Protein AF-A0A9D0C789-F1 (afdb_monomer_lite)

pLDDT: mean 87.26, std 9.91, range [52.72, 98.12]

Sequence (172 aa):
MRLLQGLALLLLCLTQLWGCAGRLPPATPLTTGEEPHARELLDRFLARSCPGALDADVTLGWQGYGSHRTVAATLQARQPGLLRLSVNDPLGRPLLLAVTDGSRFTLVDVTRRQATVGPVASPFWHQYVPAAIHGRDLFAWLTGLLPAGPVQVRSVLRSTENSDYWFVLDYG

Structure (mmCIF, N/CA/C/O backbone):
data_AF-A0A9D0C789-F1
#
_entry.id   AF-A0A9D0C789-F1
#
loop_
_atom_site.group_PDB
_atom_site.id
_atom_site.type_symbol
_atom_site.label_atom_id
_atom_site.label_alt_id
_atom_site.label_comp_id
_atom_site.label_asym_id
_atom_site.label_entity_id
_atom_site.label_seq_id
_atom_site.pdbx_PDB_ins_code
_atom_site.Cartn_x
_atom_site.Cartn_y
_atom_site.Cartn_z
_atom_site.occupancy
_atom_site.B_iso_or_equiv
_atom_site.auth_seq_id
_atom_site.auth_comp_id
_atom_site.auth_asym_id
_atom_site.auth_atom_id
_atom_site.pdbx_PDB_model_num
ATOM 1 N N . MET A 1 1 ? 30.900 30.092 30.366 1.00 57.50 1 MET A N 1
ATOM 2 C CA . MET A 1 1 ? 30.280 28.742 30.404 1.00 57.50 1 MET A CA 1
ATOM 3 C C . MET A 1 1 ? 28.952 28.638 29.644 1.00 57.50 1 MET A C 1
ATOM 5 O O . MET A 1 1 ? 28.807 27.679 28.905 1.00 57.50 1 MET A O 1
ATOM 9 N N . ARG A 1 2 ? 28.018 29.606 29.721 1.00 64.75 2 ARG A N 1
ATOM 10 C CA . ARG A 1 2 ? 26.712 29.528 29.016 1.00 64.75 2 ARG A CA 1
ATOM 11 C C . ARG A 1 2 ? 26.784 29.529 27.472 1.00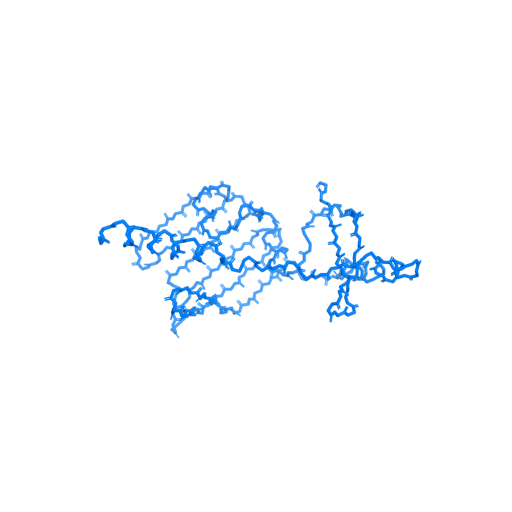 64.75 2 ARG A C 1
ATOM 13 O O . ARG A 1 2 ? 25.999 28.841 26.835 1.00 64.75 2 ARG A O 1
ATOM 20 N N . LEU A 1 3 ? 27.756 30.231 26.877 1.00 67.62 3 LEU A N 1
ATOM 21 C CA . LEU A 1 3 ? 27.979 30.260 25.417 1.00 67.62 3 LEU A CA 1
ATOM 22 C C . LEU A 1 3 ? 28.452 28.910 24.844 1.00 67.62 3 LEU A C 1
ATOM 24 O O . LEU A 1 3 ? 27.999 28.501 23.781 1.00 67.62 3 LEU A O 1
ATOM 28 N N . LEU A 1 4 ? 29.307 28.187 25.578 1.00 72.50 4 LEU A N 1
ATOM 29 C CA . LEU A 1 4 ? 29.787 26.853 25.188 1.00 72.50 4 LEU A CA 1
ATOM 30 C C . LEU A 1 4 ? 28.673 25.796 25.258 1.00 72.50 4 LEU A C 1
ATOM 32 O O . LEU A 1 4 ? 28.605 24.928 24.395 1.00 72.50 4 LEU A O 1
ATOM 36 N N . GLN A 1 5 ? 27.765 25.904 26.234 1.00 77.38 5 GLN A N 1
ATOM 37 C CA . GLN A 1 5 ? 26.582 25.039 26.328 1.00 77.38 5 GLN A CA 1
ATOM 38 C C . GLN A 1 5 ? 25.595 25.267 25.177 1.00 77.38 5 GLN A C 1
ATOM 40 O O . GLN A 1 5 ? 25.080 24.298 24.627 1.00 77.38 5 GLN A O 1
ATOM 45 N N . GLY A 1 6 ? 25.360 26.525 24.785 1.00 82.50 6 GLY A N 1
ATOM 46 C CA . GLY A 1 6 ? 24.500 26.841 23.640 1.00 82.50 6 GLY A CA 1
ATOM 47 C C . GLY A 1 6 ? 25.059 26.302 22.320 1.00 82.50 6 GLY A C 1
ATOM 48 O O . GLY A 1 6 ? 24.321 25.711 21.536 1.00 82.50 6 GLY A O 1
ATOM 49 N N . LEU A 1 7 ? 26.375 26.431 22.112 1.00 85.56 7 LEU A N 1
ATOM 50 C CA . LEU A 1 7 ? 27.054 25.907 20.924 1.00 85.56 7 LEU A CA 1
ATOM 51 C C . LEU A 1 7 ? 26.987 24.372 20.854 1.00 85.56 7 LEU A C 1
ATOM 53 O O . LEU A 1 7 ? 26.713 23.818 19.793 1.00 85.56 7 LEU A O 1
ATOM 57 N N . ALA A 1 8 ? 27.195 23.687 21.984 1.00 84.88 8 ALA A N 1
ATOM 58 C CA . ALA A 1 8 ? 27.129 22.229 22.053 1.00 84.88 8 ALA A CA 1
ATOM 59 C C . ALA A 1 8 ? 25.718 21.693 21.755 1.00 84.88 8 ALA A C 1
ATOM 61 O O . ALA A 1 8 ? 25.583 20.709 21.033 1.00 84.88 8 ALA A O 1
ATOM 62 N N . LEU A 1 9 ? 24.669 22.362 22.252 1.00 86.25 9 LEU A N 1
ATOM 63 C CA . LEU A 1 9 ? 23.282 21.987 21.958 1.00 86.25 9 LEU A CA 1
ATOM 64 C C . LEU A 1 9 ? 22.936 22.200 20.476 1.00 86.25 9 LEU A C 1
ATOM 66 O O . LEU A 1 9 ? 22.269 21.365 19.871 1.00 86.25 9 LEU A O 1
ATOM 70 N N . LEU A 1 10 ? 23.421 23.295 19.881 1.00 86.38 10 LEU A N 1
ATOM 71 C CA . LEU A 1 10 ? 23.219 23.594 18.463 1.00 86.38 10 LEU A CA 1
ATOM 72 C C . LEU A 1 10 ? 23.921 22.561 17.566 1.00 86.38 10 LEU A C 1
ATOM 74 O O . LEU A 1 10 ? 23.318 22.065 16.618 1.00 86.38 10 LEU A O 1
ATOM 78 N N . LEU A 1 11 ? 25.166 22.196 17.892 1.00 84.69 11 LEU A N 1
ATOM 79 C CA . LEU A 1 11 ? 25.920 21.148 17.195 1.00 84.69 11 LEU A CA 1
ATOM 80 C C . LEU A 1 11 ? 25.236 19.780 17.315 1.00 84.69 11 LEU A C 1
ATOM 82 O O . LEU A 1 11 ? 25.163 19.055 16.327 1.00 84.69 11 LEU A O 1
ATOM 86 N N . LEU A 1 12 ? 24.678 19.450 18.484 1.00 82.88 12 LEU A N 1
ATOM 87 C CA . LEU A 1 12 ? 23.920 18.214 18.694 1.00 82.88 12 LEU A CA 1
ATOM 88 C C . LEU A 1 12 ? 22.609 18.190 17.885 1.00 82.88 12 LEU A C 1
ATOM 90 O O . LEU A 1 12 ? 22.247 17.159 17.327 1.00 82.88 12 LEU A O 1
ATOM 94 N N . CYS A 1 13 ? 21.912 19.323 17.763 1.00 80.69 13 CYS A N 1
ATOM 95 C CA . CYS A 1 13 ? 20.741 19.435 16.887 1.00 80.69 13 CYS A CA 1
ATOM 96 C C . CYS A 1 13 ? 21.113 19.327 15.398 1.00 80.69 13 CYS A C 1
ATOM 98 O O . CYS A 1 13 ? 20.365 18.742 14.618 1.00 80.69 13 CYS A O 1
ATOM 100 N N . LEU A 1 14 ? 22.276 19.850 14.995 1.00 80.38 14 LEU A N 1
ATOM 101 C CA . LEU A 1 14 ? 22.754 19.781 13.611 1.00 80.38 14 LEU A CA 1
ATOM 102 C C . LEU A 1 14 ? 23.151 18.358 13.191 1.00 80.38 14 LEU A C 1
ATOM 104 O O . LEU A 1 14 ? 22.927 17.989 12.040 1.00 80.38 14 LEU A O 1
ATOM 108 N N . THR A 1 15 ? 23.675 17.532 14.101 1.00 75.50 15 THR A N 1
ATOM 109 C CA . THR A 1 15 ? 23.994 16.124 13.797 1.00 75.50 15 THR A CA 1
ATOM 110 C C . THR A 1 15 ? 22.754 15.233 13.723 1.00 75.50 15 THR A C 1
ATOM 112 O O . THR A 1 15 ? 22.767 14.233 13.012 1.00 75.50 15 THR A O 1
ATOM 115 N N . GLN A 1 16 ? 21.651 15.614 14.376 1.00 69.81 16 GLN A N 1
ATOM 116 C CA . GLN A 1 16 ? 20.357 14.924 14.261 1.00 69.81 16 GLN A CA 1
ATOM 117 C C . GLN A 1 16 ? 19.668 15.179 12.905 1.00 69.81 16 GLN A C 1
ATOM 119 O O . GLN A 1 16 ? 18.839 14.379 12.478 1.00 69.81 16 GLN A O 1
ATOM 124 N N . LEU A 1 17 ? 20.030 16.258 12.199 1.00 66.00 17 LEU A N 1
ATOM 125 C CA . LEU A 1 17 ? 19.532 16.555 10.847 1.00 66.00 17 LEU A CA 1
ATOM 126 C C . LEU A 1 17 ? 20.224 15.724 9.753 1.00 66.00 17 LEU A C 1
ATOM 128 O O . LEU A 1 17 ? 19.756 15.707 8.619 1.00 66.00 17 LEU A O 1
ATOM 132 N N . TRP A 1 18 ? 21.285 14.981 10.087 1.00 58.12 18 TRP A N 1
ATOM 133 C CA . TRP A 1 18 ? 21.914 13.988 9.204 1.00 58.12 18 TRP A CA 1
ATOM 134 C C . TRP A 1 18 ? 21.202 12.630 9.284 1.00 58.12 18 TRP A C 1
ATOM 136 O O . TRP A 1 18 ? 21.824 11.571 9.206 1.00 58.12 18 TRP A O 1
ATOM 146 N N . GLY A 1 19 ? 19.880 12.652 9.466 1.00 56.91 19 GLY A N 1
ATOM 147 C CA . GLY A 1 19 ? 19.060 11.458 9.343 1.00 56.91 19 GLY A CA 1
ATOM 148 C C . GLY A 1 19 ? 19.253 10.850 7.956 1.00 56.91 19 GLY A C 1
ATOM 149 O O . GLY A 1 19 ? 19.176 11.553 6.948 1.00 56.91 19 GLY A O 1
ATOM 150 N N . CYS A 1 20 ? 19.528 9.547 7.916 1.00 55.75 20 CYS A N 1
ATOM 151 C CA . CYS A 1 20 ? 19.645 8.765 6.693 1.00 55.75 20 CYS A CA 1
ATOM 152 C C . CYS A 1 20 ? 18.322 8.797 5.917 1.00 55.75 20 CYS A C 1
ATOM 154 O O . CYS A 1 20 ? 17.496 7.895 6.038 1.00 55.75 20 CYS A O 1
ATOM 156 N N . ALA A 1 21 ? 18.125 9.816 5.083 1.00 52.72 21 ALA A N 1
ATOM 157 C CA . ALA A 1 21 ? 17.296 9.654 3.906 1.00 52.72 21 ALA A CA 1
ATOM 158 C C . ALA A 1 21 ? 17.982 8.564 3.075 1.00 52.72 21 ALA A C 1
ATOM 160 O O . ALA A 1 21 ? 19.112 8.759 2.618 1.00 52.72 21 ALA A O 1
ATOM 161 N N . GLY A 1 22 ? 17.353 7.389 2.984 1.00 56.16 22 GLY A N 1
ATOM 162 C CA . GLY A 1 22 ? 17.858 6.283 2.179 1.00 56.16 22 GLY A CA 1
ATOM 163 C C . GLY A 1 22 ? 18.207 6.814 0.795 1.00 56.16 22 GLY A C 1
ATOM 164 O O . GLY A 1 22 ? 17.349 7.363 0.104 1.00 56.16 22 GLY A O 1
ATOM 165 N N . ARG A 1 23 ? 19.488 6.743 0.425 1.00 60.94 23 ARG A N 1
ATOM 166 C CA . ARG A 1 23 ? 19.905 7.114 -0.924 1.00 60.94 23 ARG A CA 1
ATOM 167 C C . ARG A 1 23 ? 19.263 6.111 -1.869 1.00 60.94 23 ARG A C 1
ATOM 169 O O . ARG A 1 23 ? 19.309 4.913 -1.593 1.00 60.94 23 ARG A O 1
ATOM 176 N N . LEU A 1 24 ? 18.674 6.595 -2.963 1.00 64.12 24 LEU A N 1
ATOM 177 C CA . LEU A 1 24 ? 18.349 5.695 -4.062 1.00 64.12 24 LEU A CA 1
ATOM 178 C C . LEU A 1 24 ? 19.638 4.946 -4.444 1.00 64.12 24 LEU A C 1
ATOM 180 O O . LEU A 1 24 ? 20.701 5.584 -4.464 1.00 64.12 24 LEU A O 1
ATOM 184 N N . PRO A 1 25 ? 19.562 3.630 -4.711 1.00 69.44 25 PRO A N 1
ATOM 185 C CA . PRO A 1 25 ? 20.718 2.863 -5.145 1.00 69.44 25 PRO A CA 1
ATOM 186 C C . PRO A 1 25 ? 21.389 3.558 -6.335 1.00 69.44 25 PRO A C 1
ATOM 188 O O . PRO A 1 25 ? 20.686 4.131 -7.178 1.00 69.44 25 PRO A O 1
ATOM 191 N N . PRO A 1 26 ? 22.728 3.553 -6.418 1.00 77.62 26 PRO A N 1
ATOM 192 C CA . PRO A 1 26 ? 23.401 4.162 -7.547 1.00 77.62 26 PRO A CA 1
ATOM 193 C C . PRO A 1 26 ? 22.967 3.447 -8.831 1.00 77.62 26 PRO A C 1
ATOM 195 O O . PRO A 1 26 ? 22.858 2.221 -8.888 1.00 77.62 26 PRO A O 1
ATOM 198 N N . ALA A 1 27 ? 22.679 4.234 -9.862 1.00 83.25 27 ALA A N 1
ATOM 199 C CA . ALA A 1 27 ? 22.237 3.722 -11.146 1.00 83.25 27 ALA A CA 1
ATOM 200 C C . ALA A 1 27 ? 23.029 4.393 -12.268 1.00 83.25 27 ALA A C 1
ATOM 202 O O . ALA A 1 27 ? 23.334 5.587 -12.201 1.00 83.25 27 ALA A O 1
ATOM 203 N N . THR A 1 28 ? 23.387 3.621 -13.287 1.00 86.81 28 THR A N 1
ATOM 204 C CA . THR A 1 28 ? 24.171 4.074 -14.437 1.00 86.81 28 THR A CA 1
ATOM 205 C C . THR A 1 28 ? 23.343 4.038 -15.720 1.00 86.81 28 THR A C 1
ATOM 207 O O . THR A 1 28 ? 22.354 3.304 -15.807 1.00 86.81 28 THR A O 1
ATOM 210 N N . PRO A 1 29 ? 23.715 4.831 -16.741 1.00 85.12 29 PRO A N 1
ATOM 211 C CA . PRO A 1 29 ? 23.124 4.703 -18.067 1.00 85.12 29 PRO A CA 1
ATOM 212 C C . PRO A 1 29 ? 23.304 3.284 -18.620 1.00 85.12 29 PRO A C 1
ATOM 214 O O . PRO A 1 29 ? 24.326 2.641 -18.371 1.00 85.12 29 PRO A O 1
ATOM 217 N N . LEU A 1 30 ? 22.320 2.813 -19.386 1.00 85.19 30 LEU A N 1
ATOM 218 C CA . LEU A 1 30 ? 22.402 1.535 -20.094 1.00 85.19 30 LEU A CA 1
ATOM 219 C C . LEU A 1 30 ? 23.512 1.545 -21.141 1.00 85.19 30 LEU A C 1
ATOM 221 O O . LEU A 1 30 ? 23.798 2.571 -21.763 1.00 85.19 30 LEU A O 1
ATOM 225 N N . THR A 1 31 ? 24.077 0.370 -21.396 1.00 80.12 31 THR A N 1
ATOM 226 C CA . THR A 1 31 ? 24.881 0.145 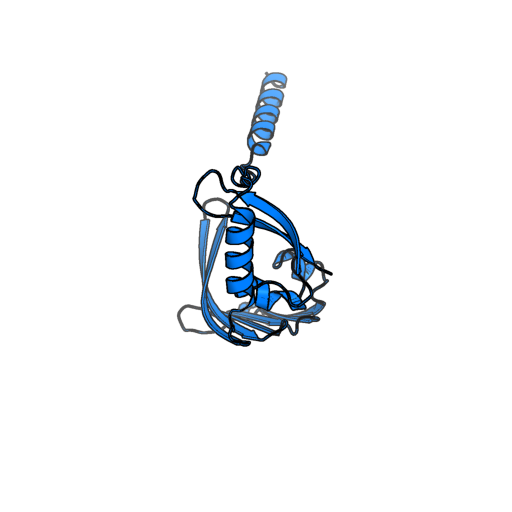-22.599 1.00 80.12 31 THR A CA 1
ATOM 227 C C . THR A 1 31 ? 23.974 -0.119 -23.807 1.00 80.12 31 THR A C 1
ATOM 229 O O . THR A 1 31 ? 22.828 -0.549 -23.666 1.00 80.12 31 THR A O 1
ATOM 232 N N . THR A 1 32 ? 24.481 0.116 -25.020 1.00 72.50 32 THR A N 1
ATOM 233 C CA . THR A 1 32 ? 23.720 0.080 -26.287 1.00 72.50 32 THR A CA 1
ATOM 234 C C . THR A 1 32 ? 23.031 -1.259 -26.599 1.00 72.50 32 THR A C 1
ATOM 236 O O . THR A 1 32 ? 22.188 -1.304 -27.488 1.00 72.50 32 THR A O 1
ATOM 239 N N . GLY A 1 33 ? 23.370 -2.347 -25.896 1.00 81.31 33 GLY A N 1
ATOM 240 C CA . GLY A 1 33 ? 22.766 -3.673 -26.078 1.00 81.31 33 GLY A CA 1
ATOM 241 C C . GLY A 1 33 ? 21.748 -4.089 -25.009 1.00 81.31 33 GLY A C 1
ATOM 242 O O . GLY A 1 33 ? 21.088 -5.109 -25.178 1.00 81.31 33 GLY A O 1
ATOM 243 N N . GLU A 1 34 ? 21.609 -3.338 -23.913 1.00 86.75 34 GLU A N 1
ATOM 244 C CA . GLU A 1 34 ? 20.798 -3.757 -22.755 1.00 86.75 34 GLU A CA 1
ATOM 245 C C . GLU A 1 34 ? 19.348 -3.283 -22.825 1.00 86.75 34 GLU A C 1
ATOM 247 O O . GLU A 1 34 ? 18.456 -3.923 -22.268 1.00 86.75 34 GLU A O 1
ATOM 252 N N . GLU A 1 35 ? 19.091 -2.183 -23.532 1.00 87.00 35 GLU A N 1
ATOM 253 C CA . GLU A 1 35 ? 17.756 -1.593 -23.620 1.00 87.00 35 GLU A CA 1
ATOM 254 C C . GLU A 1 35 ? 16.684 -2.566 -24.153 1.00 87.00 35 GLU A C 1
ATOM 256 O O . GLU A 1 35 ? 15.618 -2.642 -23.535 1.00 87.00 35 GLU A O 1
ATOM 261 N N . PRO A 1 36 ? 16.925 -3.363 -25.220 1.00 90.00 36 PRO A N 1
ATOM 262 C CA . PRO A 1 36 ? 15.934 -4.328 -25.696 1.00 90.00 36 PRO A CA 1
ATOM 263 C C . PRO A 1 36 ? 15.577 -5.370 -24.634 1.00 90.00 36 PRO A C 1
ATOM 265 O O . PRO A 1 36 ? 14.407 -5.702 -24.458 1.00 90.00 36 PRO A O 1
ATOM 268 N N . HIS A 1 37 ? 16.574 -5.845 -23.884 1.00 90.50 37 HIS A N 1
ATOM 269 C CA . HIS A 1 37 ? 16.366 -6.839 -22.839 1.00 90.50 37 HIS A CA 1
ATOM 270 C C . HIS A 1 37 ? 15.608 -6.261 -21.636 1.00 90.50 37 HIS A C 1
ATOM 272 O O . HIS A 1 37 ? 14.699 -6.899 -21.103 1.00 90.50 37 HIS A O 1
ATOM 278 N N . ALA A 1 38 ? 15.932 -5.031 -21.228 1.00 91.44 38 ALA A N 1
ATOM 279 C CA . ALA A 1 38 ? 15.197 -4.335 -20.178 1.00 91.44 38 ALA A CA 1
ATOM 280 C C . ALA A 1 38 ? 13.728 -4.109 -20.580 1.00 91.44 38 ALA A C 1
ATOM 282 O O . ALA A 1 38 ? 12.822 -4.369 -19.788 1.00 91.44 38 ALA A O 1
ATOM 283 N N . ARG A 1 39 ? 13.466 -3.698 -21.828 1.00 90.44 39 ARG A N 1
ATOM 284 C CA . ARG A 1 39 ? 12.095 -3.552 -22.347 1.00 90.44 39 ARG A CA 1
ATOM 285 C C . ARG A 1 39 ? 11.338 -4.875 -22.347 1.00 90.44 39 ARG A C 1
ATOM 287 O O . ARG A 1 39 ? 10.219 -4.915 -21.857 1.00 90.44 39 ARG A O 1
ATOM 294 N N . GLU A 1 40 ? 11.968 -5.965 -22.777 1.00 92.94 40 GLU A N 1
ATOM 295 C CA . GLU A 1 40 ? 11.359 -7.299 -22.734 1.00 92.94 40 GLU A CA 1
ATOM 296 C C . GLU A 1 40 ? 10.988 -7.729 -21.300 1.00 92.94 40 GLU A C 1
ATOM 298 O O . GLU A 1 40 ? 9.951 -8.357 -21.075 1.00 92.94 40 GLU A O 1
ATOM 303 N N . LEU A 1 41 ? 11.821 -7.406 -20.303 1.00 92.62 41 LEU A N 1
ATOM 304 C CA . LEU A 1 41 ? 11.509 -7.657 -18.891 1.00 92.62 41 LEU A CA 1
ATOM 305 C C . LEU A 1 41 ? 10.276 -6.870 -18.433 1.00 92.62 41 LEU A C 1
ATOM 307 O O . LEU A 1 41 ? 9.407 -7.444 -17.771 1.00 92.62 41 LEU A O 1
ATOM 311 N N . LEU A 1 42 ? 10.186 -5.591 -18.804 1.00 91.19 42 LEU A N 1
ATOM 312 C CA . LEU A 1 42 ? 9.030 -4.756 -18.491 1.00 91.19 42 LEU A CA 1
ATOM 313 C C . LEU A 1 42 ? 7.767 -5.262 -19.195 1.00 91.19 42 LEU A C 1
ATOM 315 O O . LEU A 1 42 ? 6.741 -5.419 -18.543 1.00 91.19 42 LEU A O 1
ATOM 319 N N . ASP A 1 43 ? 7.840 -5.590 -20.484 1.00 90.81 43 ASP A N 1
ATOM 320 C CA . ASP A 1 43 ? 6.702 -6.106 -21.250 1.00 90.81 43 ASP A CA 1
ATOM 321 C C . ASP A 1 43 ? 6.187 -7.420 -20.656 1.00 90.81 43 ASP A C 1
ATOM 323 O O . ASP A 1 43 ? 4.983 -7.602 -20.483 1.00 90.81 43 ASP A O 1
ATOM 327 N N . ARG A 1 44 ? 7.092 -8.320 -20.248 1.00 91.75 44 ARG A N 1
ATOM 328 C CA . ARG A 1 44 ? 6.714 -9.546 -19.530 1.00 91.75 44 ARG A CA 1
ATOM 329 C C . ARG A 1 44 ? 6.074 -9.260 -18.182 1.00 91.75 44 ARG A C 1
ATOM 331 O O . ARG A 1 44 ? 5.187 -10.007 -17.783 1.00 91.75 44 ARG A O 1
ATOM 338 N N . PHE A 1 45 ? 6.527 -8.237 -17.464 1.00 89.94 45 PHE A N 1
ATOM 339 C CA . PHE A 1 45 ? 5.900 -7.819 -16.215 1.00 89.94 45 PHE A CA 1
ATOM 340 C C . PHE A 1 45 ? 4.486 -7.268 -16.464 1.00 89.94 45 PHE A C 1
ATOM 342 O O . PHE A 1 45 ? 3.550 -7.703 -15.797 1.00 89.94 45 PHE A O 1
ATOM 349 N N . LEU A 1 46 ? 4.316 -6.399 -17.464 1.00 87.56 46 LEU A N 1
ATOM 350 C CA . LEU A 1 46 ? 3.036 -5.792 -17.845 1.00 87.56 46 LEU A CA 1
ATOM 351 C C . LEU A 1 46 ? 2.030 -6.808 -18.407 1.00 87.56 46 LEU A C 1
ATOM 353 O O . LEU A 1 46 ? 0.831 -6.672 -18.187 1.00 87.56 46 LEU A O 1
ATOM 357 N N . ALA A 1 47 ? 2.506 -7.834 -19.114 1.00 87.94 47 ALA A N 1
ATOM 358 C CA . ALA A 1 47 ? 1.667 -8.875 -19.704 1.00 87.94 47 ALA A CA 1
ATOM 359 C C . ALA A 1 47 ? 1.172 -9.923 -18.689 1.00 87.94 47 ALA A C 1
ATOM 361 O O . ALA A 1 47 ? 0.364 -10.787 -19.042 1.00 87.94 47 ALA A O 1
ATOM 362 N N . ARG A 1 48 ? 1.651 -9.900 -17.436 1.00 85.31 48 ARG A N 1
ATOM 363 C CA . ARG A 1 48 ? 1.192 -10.845 -16.409 1.00 85.31 48 ARG A CA 1
ATOM 364 C C . ARG A 1 48 ? -0.270 -10.580 -16.063 1.00 85.31 48 ARG A C 1
ATOM 366 O O . ARG A 1 48 ? -0.643 -9.491 -15.645 1.00 85.31 48 ARG A O 1
ATOM 373 N N . SER A 1 49 ? -1.088 -11.626 -16.161 1.00 76.75 49 SER A N 1
ATOM 374 C CA . SER A 1 49 ? -2.444 -11.607 -15.618 1.00 76.75 49 SER A CA 1
ATOM 375 C C . SER A 1 49 ? -2.376 -11.710 -14.098 1.00 76.75 49 SER A C 1
ATOM 377 O O . SER A 1 49 ? -1.991 -12.749 -13.560 1.00 76.75 49 SER A O 1
ATOM 379 N N . CYS A 1 50 ? -2.769 -10.647 -13.404 1.00 79.88 50 CYS A N 1
ATOM 380 C CA . CYS A 1 50 ? -2.824 -10.620 -11.947 1.00 79.88 50 CYS A CA 1
ATOM 381 C C . CYS A 1 50 ? -4.273 -10.742 -11.452 1.00 79.88 50 CYS A C 1
ATOM 383 O O . CYS A 1 50 ? -5.187 -10.245 -12.114 1.00 79.88 50 CYS A O 1
ATOM 385 N N . PRO A 1 51 ? -4.515 -11.397 -10.301 1.00 84.31 51 PRO A N 1
ATOM 386 C CA . PRO A 1 51 ? -5.844 -11.448 -9.706 1.00 84.31 51 PRO A CA 1
ATOM 387 C C . PRO A 1 51 ? -6.378 -10.033 -9.461 1.00 84.31 51 PRO A C 1
ATOM 389 O O . PRO A 1 51 ? -5.684 -9.197 -8.891 1.00 84.31 51 PRO A O 1
ATOM 392 N N . GLY A 1 52 ? -7.625 -9.767 -9.852 1.00 91.06 52 GLY A N 1
ATOM 393 C CA . GLY A 1 52 ? -8.283 -8.480 -9.589 1.00 91.06 52 GLY A CA 1
ATOM 394 C C . GLY A 1 52 ? -8.759 -8.311 -8.141 1.00 91.06 52 GLY A C 1
ATOM 395 O O . GLY A 1 52 ? -9.328 -7.274 -7.799 1.00 91.06 52 GLY A O 1
ATOM 396 N N . ALA A 1 53 ? -8.565 -9.332 -7.302 1.00 94.44 53 ALA A N 1
ATOM 397 C CA . ALA A 1 53 ? -8.921 -9.349 -5.893 1.00 94.44 53 ALA A CA 1
ATOM 398 C C . ALA A 1 53 ? -7.903 -10.164 -5.081 1.00 94.44 53 ALA A C 1
ATOM 400 O O . ALA A 1 53 ? -7.305 -11.109 -5.595 1.00 94.44 53 ALA A O 1
ATOM 401 N N . LEU A 1 54 ? -7.747 -9.799 -3.813 1.00 93.38 54 LEU A N 1
ATOM 402 C CA . LEU A 1 54 ? -6.878 -10.436 -2.831 1.00 93.38 54 LEU A CA 1
ATOM 403 C C . LEU A 1 54 ? -7.645 -10.588 -1.515 1.00 93.38 54 LEU A C 1
ATOM 405 O O . LEU A 1 54 ? -8.347 -9.663 -1.104 1.00 93.38 54 LEU A O 1
ATOM 409 N N . ASP A 1 55 ? -7.461 -11.727 -0.855 1.00 96.25 55 ASP A N 1
ATOM 410 C CA . ASP A 1 55 ? -7.798 -11.947 0.551 1.00 96.25 55 ASP A CA 1
ATOM 411 C C . ASP A 1 55 ? -6.559 -12.540 1.230 1.00 96.25 55 ASP A C 1
ATOM 413 O O . ASP A 1 55 ? -5.990 -13.513 0.724 1.00 96.25 55 ASP A O 1
ATOM 417 N N . ALA A 1 56 ? -6.080 -11.902 2.295 1.00 94.56 56 ALA A N 1
ATOM 418 C CA . ALA A 1 56 ? -4.828 -12.259 2.942 1.00 94.56 56 ALA A CA 1
ATOM 419 C C . ALA A 1 56 ? -4.832 -11.947 4.441 1.00 94.56 56 ALA A C 1
ATOM 421 O O . ALA A 1 56 ? -5.259 -10.876 4.878 1.00 94.56 56 ALA A O 1
ATOM 422 N N . ASP A 1 57 ? -4.228 -12.845 5.213 1.00 95.44 57 ASP A N 1
ATOM 423 C CA . ASP A 1 57 ? -3.754 -12.542 6.558 1.00 95.44 57 ASP A CA 1
ATOM 424 C C . ASP A 1 57 ? -2.434 -11.768 6.455 1.00 95.44 57 ASP A C 1
ATOM 426 O O . ASP A 1 57 ? -1.488 -12.198 5.791 1.00 95.44 57 ASP A O 1
ATOM 430 N N . VAL A 1 58 ? -2.359 -10.608 7.106 1.00 94.00 58 VAL A N 1
ATOM 431 C CA . VAL A 1 58 ? -1.192 -9.722 7.063 1.00 94.00 58 VAL A CA 1
ATOM 432 C C . VAL A 1 58 ? -0.714 -9.384 8.470 1.00 94.00 58 VAL A C 1
ATOM 434 O O . VAL A 1 58 ? -1.492 -9.277 9.416 1.00 94.00 58 VAL A O 1
ATOM 437 N N . THR A 1 59 ? 0.593 -9.186 8.622 1.00 93.50 59 THR A N 1
ATOM 438 C CA . THR A 1 59 ? 1.180 -8.641 9.851 1.00 93.50 59 THR A CA 1
ATOM 439 C C . THR A 1 59 ? 1.688 -7.242 9.556 1.00 93.50 59 THR A C 1
ATOM 441 O O . THR A 1 59 ? 2.568 -7.061 8.717 1.00 93.50 59 THR A O 1
ATOM 444 N N . LEU A 1 60 ? 1.134 -6.247 10.242 1.00 89.62 60 LEU A N 1
ATOM 445 C CA . LEU A 1 60 ? 1.577 -4.863 10.124 1.00 89.62 60 LEU A CA 1
ATOM 446 C C . LEU A 1 60 ? 2.625 -4.605 11.198 1.00 89.62 60 LEU A C 1
ATOM 448 O O . LEU A 1 60 ? 2.334 -4.754 12.383 1.00 89.62 60 LEU A O 1
ATOM 452 N N . GLY A 1 61 ? 3.832 -4.229 10.785 1.00 87.94 61 GLY A N 1
ATOM 453 C CA . GLY A 1 61 ? 4.933 -3.884 11.676 1.00 87.94 61 GLY A CA 1
ATOM 454 C C . GLY A 1 61 ? 5.335 -2.426 11.505 1.00 87.94 61 GLY A C 1
ATOM 455 O O . GLY A 1 61 ? 5.454 -1.945 10.380 1.00 87.94 61 GLY A O 1
ATOM 456 N N . TRP A 1 62 ? 5.563 -1.722 12.610 1.00 84.12 62 TRP A N 1
ATOM 457 C CA . TRP A 1 62 ? 6.197 -0.408 12.583 1.00 84.12 62 TRP A CA 1
ATOM 458 C C . TRP A 1 62 ? 7.302 -0.325 13.625 1.00 84.12 62 TRP A C 1
ATOM 460 O O . TRP A 1 62 ? 7.208 -0.874 14.729 1.00 84.12 62 TRP A O 1
ATOM 470 N N . GLN A 1 63 ? 8.361 0.388 13.257 1.00 82.25 63 GLN A N 1
ATOM 471 C CA . GLN A 1 63 ? 9.508 0.639 14.109 1.00 82.25 63 GLN A CA 1
ATOM 472 C C . GLN A 1 63 ? 9.644 2.146 14.309 1.00 82.25 63 GLN A C 1
ATOM 474 O O . GLN A 1 63 ? 9.756 2.906 13.350 1.00 82.25 63 GLN A O 1
ATOM 479 N N . GLY A 1 64 ? 9.611 2.586 15.564 1.00 76.12 64 GLY A N 1
ATOM 480 C CA . GLY A 1 64 ? 9.731 3.996 15.916 1.00 76.12 64 GLY A CA 1
ATOM 481 C C . GLY A 1 64 ? 10.224 4.168 17.346 1.00 76.12 64 GLY A C 1
ATOM 482 O O . GLY A 1 64 ? 9.759 3.472 18.252 1.00 76.12 64 GLY A O 1
ATOM 483 N N . TYR A 1 65 ? 11.178 5.086 17.538 1.00 70.50 65 TYR A N 1
ATOM 484 C CA . TYR A 1 65 ? 11.710 5.498 18.847 1.00 70.50 65 TYR A CA 1
ATOM 485 C C . TYR A 1 65 ? 12.063 4.326 19.786 1.00 70.50 65 TYR A C 1
ATOM 487 O O . TYR A 1 65 ? 11.661 4.300 20.946 1.00 70.50 65 TYR A O 1
ATOM 495 N N . GLY A 1 66 ? 12.784 3.321 19.275 1.00 75.75 66 GLY A N 1
ATOM 496 C CA . GLY A 1 66 ? 13.226 2.163 20.066 1.00 75.75 66 GLY A CA 1
ATOM 497 C C . GLY A 1 66 ? 12.139 1.125 20.371 1.00 75.75 66 GLY A C 1
ATOM 498 O O . GLY A 1 66 ? 12.411 0.153 21.068 1.00 75.75 66 GLY A O 1
ATOM 499 N N . SER A 1 67 ? 10.928 1.292 19.835 1.00 72.62 67 SER A N 1
ATOM 500 C CA . SER A 1 67 ? 9.861 0.298 19.926 1.00 72.62 67 SER A CA 1
ATOM 501 C C . SER A 1 67 ? 9.582 -0.329 18.563 1.00 72.62 67 SER A C 1
ATOM 503 O O . SER A 1 67 ? 9.504 0.361 17.545 1.00 72.62 67 SER A O 1
ATOM 505 N N . HIS A 1 68 ? 9.437 -1.651 18.560 1.00 85.06 68 HIS A N 1
ATOM 506 C CA . HIS A 1 68 ? 8.893 -2.412 17.447 1.00 85.06 68 HIS A CA 1
ATOM 507 C C . HIS A 1 68 ? 7.524 -2.921 17.876 1.00 85.06 68 HIS A C 1
ATOM 509 O O . HIS A 1 68 ? 7.391 -3.543 18.933 1.00 85.06 68 HIS A O 1
ATOM 515 N N . ARG A 1 69 ? 6.498 -2.614 17.090 1.00 85.75 69 ARG A N 1
ATOM 516 C CA . ARG A 1 69 ? 5.144 -3.098 17.335 1.00 85.75 69 ARG A CA 1
ATOM 517 C C . ARG A 1 69 ? 4.653 -3.804 16.092 1.00 85.75 69 ARG A C 1
ATOM 519 O O . ARG A 1 69 ? 4.809 -3.293 14.986 1.00 85.75 69 ARG A O 1
ATOM 526 N N . THR A 1 70 ? 4.050 -4.960 16.308 1.00 90.19 70 THR A N 1
ATOM 527 C CA . THR A 1 70 ? 3.378 -5.734 15.276 1.00 90.19 70 THR A CA 1
ATOM 528 C C . THR A 1 70 ? 1.931 -5.955 15.672 1.00 90.19 70 THR A C 1
ATOM 530 O O . THR A 1 70 ? 1.613 -6.119 16.852 1.00 90.19 70 THR A O 1
ATOM 533 N N . VAL A 1 71 ? 1.045 -5.941 14.684 1.00 90.19 71 VAL A N 1
ATOM 534 C CA . VAL A 1 71 ? -0.364 -6.299 14.853 1.00 90.19 71 VAL A CA 1
ATOM 535 C C . VAL A 1 71 ? -0.787 -7.233 13.731 1.00 90.19 71 VAL A C 1
ATOM 537 O O . VAL A 1 71 ? -0.386 -7.055 12.578 1.00 90.19 71 VAL A O 1
ATOM 540 N N . ALA A 1 72 ? -1.590 -8.234 14.079 1.00 95.12 72 ALA A N 1
ATOM 541 C CA . ALA A 1 72 ? -2.221 -9.107 13.104 1.00 95.12 72 ALA A CA 1
ATOM 542 C C . ALA A 1 72 ? -3.400 -8.374 12.456 1.00 95.12 72 ALA A C 1
ATOM 544 O O . ALA A 1 72 ? -4.131 -7.634 13.121 1.00 95.12 72 ALA A O 1
ATOM 545 N N . ALA A 1 73 ? -3.595 -8.579 11.161 1.00 96.25 73 ALA A N 1
ATOM 546 C CA . ALA A 1 73 ? -4.725 -8.033 10.439 1.00 96.25 73 ALA A CA 1
ATOM 547 C C . ALA A 1 73 ? -5.171 -8.967 9.311 1.00 96.25 73 ALA A C 1
ATOM 549 O O . ALA A 1 73 ? -4.425 -9.828 8.859 1.00 96.25 73 ALA A O 1
ATOM 550 N N . THR A 1 74 ? -6.395 -8.761 8.846 1.00 96.81 74 THR A N 1
ATOM 551 C CA . THR A 1 74 ? -6.923 -9.366 7.615 1.00 96.81 74 THR A CA 1
ATOM 552 C C . THR A 1 74 ? -7.115 -8.260 6.590 1.00 96.81 74 THR A C 1
ATOM 554 O O . THR A 1 74 ? -7.627 -7.185 6.923 1.00 96.81 74 THR A O 1
ATOM 557 N N . LEU A 1 75 ? -6.672 -8.505 5.362 1.00 96.31 75 LEU A N 1
ATOM 558 C CA . LEU A 1 75 ? -6.737 -7.578 4.245 1.00 96.31 75 LEU A CA 1
ATOM 559 C C . LEU A 1 75 ? -7.526 -8.213 3.106 1.00 96.31 75 LEU A C 1
ATOM 561 O O . LEU A 1 75 ? -7.123 -9.220 2.536 1.00 96.31 75 LEU A O 1
ATOM 565 N N . GLN A 1 76 ? -8.605 -7.547 2.722 1.00 97.06 76 GLN A N 1
ATOM 566 C CA . GLN A 1 76 ? -9.337 -7.822 1.498 1.00 97.06 76 GLN A CA 1
ATOM 567 C C . GLN A 1 76 ? -9.201 -6.615 0.582 1.00 97.06 76 GLN A C 1
ATOM 569 O O . GLN A 1 76 ? -9.475 -5.486 0.992 1.00 97.06 76 GLN A O 1
ATOM 574 N N . ALA A 1 77 ? -8.788 -6.837 -0.657 1.00 95.50 77 ALA A N 1
ATOM 575 C CA . ALA A 1 77 ? -8.636 -5.776 -1.639 1.00 95.50 77 ALA A CA 1
ATOM 576 C C . ALA A 1 77 ? -9.201 -6.212 -2.990 1.00 95.50 77 ALA A C 1
ATOM 578 O O . ALA A 1 77 ? -9.122 -7.380 -3.362 1.00 95.50 77 ALA A O 1
ATOM 579 N N . ARG A 1 78 ? -9.770 -5.272 -3.743 1.00 95.38 78 ARG A N 1
ATOM 580 C CA . ARG A 1 78 ? -10.252 -5.490 -5.107 1.00 95.38 78 ARG A CA 1
ATOM 581 C C . ARG A 1 78 ? -10.005 -4.249 -5.954 1.00 95.38 78 ARG A C 1
ATOM 583 O O . ARG A 1 78 ? -10.180 -3.123 -5.486 1.00 95.38 78 ARG A O 1
ATOM 590 N N . GLN A 1 79 ? -9.638 -4.457 -7.212 1.00 91.56 79 GLN A N 1
ATOM 591 C CA . GLN A 1 79 ? -9.468 -3.369 -8.168 1.00 91.56 79 GLN A CA 1
ATOM 592 C C . GLN A 1 79 ? -10.748 -2.512 -8.306 1.00 91.56 79 GLN A C 1
ATOM 594 O O . GLN A 1 79 ? -11.861 -3.038 -8.197 1.00 91.56 79 GLN A O 1
ATOM 599 N N . PRO A 1 80 ? -10.610 -1.199 -8.575 1.00 87.56 80 PRO A N 1
ATOM 600 C CA . PRO A 1 80 ? -9.343 -0.459 -8.615 1.00 87.56 80 PRO A CA 1
ATOM 601 C C . PRO A 1 80 ? -8.828 -0.054 -7.219 1.00 87.56 80 PRO A C 1
ATOM 603 O O . PRO A 1 80 ? -7.626 -0.027 -6.993 1.00 87.56 80 PRO A O 1
ATOM 606 N N . GLY A 1 81 ? -9.712 0.197 -6.252 1.00 89.94 81 GLY A N 1
ATOM 607 C CA . GLY A 1 81 ? -9.329 0.761 -4.948 1.00 89.94 81 GLY A CA 1
ATOM 608 C C . GLY A 1 81 ? -10.225 0.340 -3.789 1.00 89.94 81 GLY A C 1
ATOM 609 O O . GLY A 1 81 ? -10.281 1.033 -2.777 1.00 89.94 81 GLY A O 1
ATOM 610 N N . LEU A 1 82 ? -10.957 -0.767 -3.939 1.00 95.81 82 LEU A N 1
ATOM 611 C CA . LEU A 1 82 ? -11.776 -1.308 -2.862 1.00 95.81 82 LEU A CA 1
ATOM 612 C C . LEU A 1 82 ? -10.866 -2.015 -1.870 1.00 95.81 82 LEU A C 1
ATOM 614 O O . LEU A 1 82 ? -10.138 -2.934 -2.242 1.00 95.81 82 LEU A O 1
ATOM 618 N N . LEU A 1 83 ? -10.924 -1.607 -0.612 1.00 96.31 83 LEU A N 1
ATOM 619 C CA . LEU A 1 83 ? -10.093 -2.179 0.433 1.00 96.31 83 LEU A CA 1
ATOM 620 C C . LEU A 1 83 ? -10.878 -2.305 1.726 1.00 96.31 83 LEU A C 1
ATOM 622 O O . LEU A 1 83 ? -11.642 -1.415 2.092 1.00 96.31 83 LEU A O 1
ATOM 626 N N . ARG A 1 84 ? -10.641 -3.406 2.428 1.00 97.38 84 ARG A N 1
ATOM 627 C CA . ARG A 1 84 ? -11.050 -3.647 3.801 1.00 97.38 84 ARG A CA 1
ATOM 628 C C . ARG A 1 84 ? -9.855 -4.200 4.564 1.00 97.38 84 ARG A C 1
ATOM 630 O O . ARG A 1 84 ? -9.334 -5.255 4.228 1.00 97.38 84 ARG A O 1
ATOM 637 N N . LEU A 1 85 ? -9.467 -3.501 5.617 1.00 96.56 85 LEU A N 1
ATOM 638 C CA . LEU A 1 85 ? -8.455 -3.918 6.571 1.00 96.56 85 LEU A CA 1
ATOM 639 C C . LEU A 1 85 ? -9.117 -4.069 7.941 1.00 96.56 85 LEU A C 1
ATOM 641 O O . LEU A 1 85 ? -9.757 -3.134 8.422 1.00 96.56 85 LEU A O 1
ATOM 645 N N . SER A 1 86 ? -8.955 -5.225 8.575 1.00 97.56 86 SER A N 1
ATOM 646 C CA . SER A 1 86 ? -9.358 -5.449 9.965 1.00 97.56 86 SER A CA 1
ATOM 647 C C . SER A 1 86 ? -8.127 -5.756 10.791 1.00 97.56 86 SER A C 1
ATOM 649 O O . SER A 1 86 ? -7.535 -6.819 10.625 1.00 97.56 86 SER A O 1
ATOM 651 N N . VAL A 1 87 ? -7.739 -4.830 11.665 1.00 96.50 87 VAL A N 1
ATOM 652 C CA . VAL A 1 87 ? -6.692 -5.060 12.663 1.00 96.50 87 VAL A CA 1
ATOM 653 C C . VAL A 1 87 ? -7.312 -5.825 13.816 1.00 96.50 87 VAL A C 1
ATOM 655 O O . VAL A 1 87 ? -8.300 -5.376 14.401 1.00 96.50 87 VAL A O 1
ATOM 658 N N . ASN A 1 88 ? -6.721 -6.966 14.143 1.00 95.00 88 ASN A N 1
ATOM 659 C CA . ASN A 1 88 ? -7.308 -7.946 15.035 1.00 95.00 88 ASN A CA 1
ATOM 660 C C . ASN A 1 88 ? -6.445 -8.128 16.287 1.00 95.00 88 ASN A C 1
ATOM 662 O O . ASN A 1 88 ? -5.218 -8.017 16.249 1.00 95.00 88 ASN A O 1
ATOM 666 N N . ASP A 1 89 ? -7.093 -8.421 17.410 1.00 92.06 89 ASP A N 1
ATOM 667 C CA . ASP A 1 89 ? -6.402 -8.913 18.597 1.00 92.06 89 ASP A CA 1
ATOM 668 C C . ASP A 1 89 ? -6.001 -10.399 18.435 1.00 92.06 89 ASP A C 1
ATOM 670 O O . ASP A 1 89 ? -6.391 -11.043 17.456 1.00 92.06 89 ASP A O 1
ATOM 674 N N . PRO A 1 90 ? -5.241 -10.987 19.380 1.00 89.56 90 PRO A N 1
ATOM 675 C CA . PRO A 1 90 ? -4.840 -12.396 19.300 1.00 89.56 90 PRO A CA 1
ATOM 676 C C . PRO A 1 90 ? -5.998 -13.407 19.285 1.00 89.56 90 PRO A C 1
ATOM 678 O O . PRO A 1 90 ? -5.779 -14.568 18.959 1.00 89.56 90 PRO A O 1
ATOM 681 N N . LEU A 1 91 ? -7.217 -12.992 19.649 1.00 91.56 91 LEU A N 1
ATOM 682 C CA . LEU A 1 91 ? -8.427 -13.817 19.588 1.00 91.56 91 LEU A CA 1
ATOM 683 C C . LEU A 1 91 ? -9.197 -13.622 18.269 1.00 91.56 91 LEU A C 1
ATOM 685 O O . LEU A 1 91 ? -10.300 -14.145 18.125 1.00 91.56 91 LEU A O 1
ATOM 689 N N . GLY A 1 92 ? -8.653 -12.854 17.319 1.00 88.88 92 GLY A N 1
ATOM 690 C CA . GLY A 1 92 ? -9.284 -12.566 16.032 1.00 88.88 92 GLY A CA 1
ATOM 691 C C . GLY A 1 92 ? -10.383 -11.503 16.098 1.00 88.88 92 GLY A C 1
ATOM 692 O O . GLY A 1 92 ? -11.122 -11.331 15.130 1.00 88.88 92 GLY A O 1
ATOM 693 N N . ARG A 1 93 ? -10.526 -10.780 17.217 1.00 92.88 93 ARG A N 1
ATOM 694 C CA . ARG A 1 93 ? -11.559 -9.744 17.358 1.00 92.88 93 ARG A CA 1
ATOM 695 C C . ARG A 1 93 ? -11.075 -8.432 16.737 1.00 92.88 93 ARG A C 1
ATOM 697 O O . ARG A 1 93 ? -9.939 -8.035 17.003 1.00 92.88 93 ARG A O 1
ATOM 704 N N . PRO A 1 94 ? -11.919 -7.721 15.970 1.00 93.75 94 PRO A N 1
ATOM 705 C CA . PRO A 1 94 ? -11.527 -6.462 15.355 1.00 93.75 94 PRO A CA 1
ATOM 706 C C . PRO A 1 94 ? -11.328 -5.376 16.418 1.00 93.75 94 PRO A C 1
ATOM 708 O O . PRO A 1 94 ? -12.235 -5.065 17.191 1.00 93.75 94 PRO A O 1
ATOM 711 N N . LEU A 1 95 ? -10.143 -4.774 16.428 1.00 95.25 95 LEU A N 1
ATOM 712 C CA . LEU A 1 95 ? -9.821 -3.571 17.199 1.00 95.25 95 LEU A CA 1
ATOM 713 C C . LEU A 1 95 ? -10.069 -2.312 16.365 1.00 95.25 95 LEU A C 1
ATOM 715 O O . LEU A 1 95 ? -10.544 -1.298 16.878 1.00 95.25 95 LEU A O 1
ATOM 719 N N . LEU A 1 96 ? -9.761 -2.399 15.069 1.00 96.12 96 LEU A N 1
ATOM 720 C CA . LEU A 1 96 ? -9.908 -1.321 14.105 1.00 96.12 96 LEU A CA 1
ATOM 721 C C . LEU A 1 96 ? -10.304 -1.892 12.744 1.00 96.12 96 LEU A C 1
ATOM 723 O O . LEU A 1 96 ? -9.740 -2.886 12.291 1.00 96.12 96 LEU A O 1
ATOM 727 N N . LEU A 1 97 ? -11.256 -1.238 12.087 1.00 97.00 97 LEU A N 1
ATOM 728 C CA . LEU A 1 97 ? -11.699 -1.564 10.734 1.00 97.00 97 LEU A CA 1
ATOM 729 C C . LEU A 1 97 ? -11.501 -0.343 9.840 1.00 97.00 97 LEU A C 1
ATOM 731 O O . LEU A 1 97 ? -12.041 0.720 10.132 1.00 97.00 97 LEU A O 1
ATOM 735 N N . ALA A 1 98 ? -10.764 -0.491 8.746 1.00 96.75 98 ALA A N 1
ATOM 736 C CA . ALA A 1 98 ? -10.633 0.529 7.714 1.00 96.75 98 ALA A CA 1
ATOM 737 C C . ALA A 1 98 ? -11.211 -0.005 6.404 1.00 96.75 98 ALA A C 1
ATOM 739 O O . ALA A 1 98 ? -10.842 -1.087 5.955 1.00 96.75 98 ALA A O 1
ATOM 740 N N . VAL A 1 99 ? -12.121 0.746 5.792 1.00 97.38 99 VAL A N 1
ATOM 741 C CA . VAL A 1 99 ? -12.737 0.398 4.508 1.00 97.38 99 VAL A CA 1
ATOM 742 C C . VAL A 1 99 ? -12.662 1.597 3.577 1.00 97.38 99 VAL A C 1
ATOM 744 O O . VAL A 1 99 ? -12.881 2.724 4.016 1.00 97.38 99 VAL A O 1
ATOM 747 N N . THR A 1 100 ? -12.384 1.377 2.297 1.00 97.31 100 THR A N 1
ATOM 748 C CA . THR A 1 100 ? -12.458 2.418 1.269 1.00 97.31 100 THR A CA 1
ATOM 749 C C . THR A 1 100 ? -12.971 1.860 -0.052 1.00 97.31 100 THR A C 1
ATOM 751 O O . THR A 1 100 ? -12.780 0.685 -0.358 1.00 97.31 100 THR A O 1
ATOM 754 N N . ASP A 1 101 ? -13.646 2.717 -0.815 1.00 95.75 101 ASP A N 1
ATOM 755 C CA . ASP A 1 101 ? -14.054 2.476 -2.202 1.00 95.75 101 ASP A CA 1
ATOM 756 C C . ASP A 1 101 ? -13.144 3.170 -3.231 1.00 95.75 101 ASP A C 1
ATOM 758 O O . ASP A 1 101 ? -13.452 3.200 -4.421 1.00 95.75 101 ASP A O 1
ATOM 762 N N . GLY A 1 102 ? -12.027 3.745 -2.777 1.00 93.94 102 GLY A N 1
ATOM 763 C CA . GLY A 1 102 ? -11.103 4.533 -3.588 1.00 93.94 102 GLY A CA 1
ATOM 764 C C . GLY A 1 102 ? -11.451 6.024 -3.679 1.00 93.94 102 GLY A C 1
ATOM 765 O O . GLY A 1 102 ? -10.630 6.802 -4.157 1.00 93.94 102 GLY A O 1
ATOM 766 N N . SER A 1 103 ? -12.619 6.450 -3.190 1.00 96.00 103 SER A N 1
ATOM 767 C CA . SER A 1 103 ? -13.048 7.859 -3.152 1.00 96.00 103 SER A CA 1
ATOM 768 C C . SER A 1 103 ? -13.337 8.345 -1.729 1.00 96.00 103 SER A C 1
ATOM 770 O O . SER A 1 103 ? -13.002 9.473 -1.349 1.00 96.00 103 SER A O 1
ATOM 772 N N . ARG A 1 104 ? -13.909 7.469 -0.906 1.00 97.44 104 ARG A N 1
ATOM 773 C CA . ARG A 1 104 ? -14.234 7.693 0.497 1.00 97.44 104 ARG A CA 1
ATOM 774 C C . ARG A 1 104 ? -13.652 6.576 1.339 1.00 97.44 104 ARG A C 1
ATOM 776 O O . ARG A 1 104 ? -13.412 5.470 0.858 1.00 97.44 104 ARG A O 1
ATOM 783 N N . PHE A 1 105 ? -13.442 6.866 2.612 1.00 97.62 105 PHE A N 1
ATOM 784 C CA . PHE A 1 105 ? -13.050 5.879 3.600 1.00 97.62 105 PHE A CA 1
ATOM 785 C C . PHE A 1 105 ? -13.999 5.913 4.797 1.00 97.62 105 PHE A C 1
ATOM 787 O O . PHE A 1 105 ? -14.641 6.925 5.087 1.00 97.62 105 PHE A O 1
ATOM 794 N N . THR A 1 106 ? -14.057 4.788 5.497 1.00 98.12 106 THR A N 1
ATOM 795 C CA . THR A 1 106 ? -14.642 4.643 6.826 1.00 98.12 106 THR A CA 1
ATOM 796 C C . THR A 1 106 ? -13.616 3.959 7.713 1.00 98.12 106 THR A C 1
ATOM 798 O O . THR A 1 106 ? -13.138 2.875 7.386 1.00 98.12 106 THR A O 1
ATOM 801 N N . LEU A 1 107 ? -13.278 4.596 8.827 1.00 97.62 107 LEU A N 1
ATOM 802 C CA . LEU A 1 107 ? -12.414 4.057 9.865 1.00 97.62 107 LEU A CA 1
ATOM 803 C C . LEU A 1 107 ? -13.243 3.877 11.135 1.00 97.62 107 LEU A C 1
ATOM 805 O O . LEU A 1 107 ? -13.772 4.854 11.656 1.00 97.62 107 LEU A O 1
ATOM 809 N N . VAL A 1 108 ? -13.353 2.653 11.636 1.00 97.81 108 VAL A N 1
ATOM 810 C CA . VAL A 1 108 ? -14.047 2.334 12.886 1.00 97.81 108 VAL A CA 1
ATOM 811 C C . VAL A 1 108 ? -13.018 1.901 13.916 1.00 97.81 108 VAL A C 1
ATOM 813 O O . VAL A 1 108 ? -12.360 0.877 13.746 1.00 97.81 108 VAL A O 1
ATOM 816 N N . ASP A 1 109 ? -12.906 2.667 14.996 1.00 96.38 109 ASP A N 1
ATOM 817 C CA . ASP A 1 109 ? -12.184 2.274 16.201 1.00 96.38 109 ASP A CA 1
ATOM 818 C C . ASP A 1 109 ? -13.181 1.603 17.152 1.00 96.38 109 ASP A C 1
ATOM 820 O O . ASP A 1 109 ? -14.011 2.258 17.797 1.00 96.38 109 ASP A O 1
ATOM 824 N N . VAL A 1 110 ? -13.109 0.273 17.218 1.00 96.06 110 VAL A N 1
ATOM 825 C CA . VAL A 1 110 ? -14.014 -0.546 18.035 1.00 96.06 110 VAL A CA 1
ATOM 826 C C . VAL A 1 110 ? -13.757 -0.296 19.521 1.00 96.06 110 VAL A C 1
ATOM 828 O O . VAL A 1 110 ? -14.697 -0.254 20.315 1.00 96.06 110 VAL A O 1
ATOM 831 N N . THR A 1 111 ? -12.500 -0.051 19.897 1.00 93.38 111 THR A N 1
ATOM 832 C CA . THR A 1 111 ? -12.101 0.182 21.292 1.00 93.38 111 THR A CA 1
ATOM 833 C C . THR A 1 111 ? -12.653 1.499 21.833 1.00 93.38 111 THR A C 1
ATOM 835 O O . THR A 1 111 ? -13.063 1.578 22.993 1.00 93.38 111 THR A O 1
ATOM 838 N N . ARG A 1 112 ? -12.729 2.527 20.980 1.00 96.56 112 ARG A N 1
ATOM 839 C CA . ARG A 1 112 ? -13.241 3.859 21.336 1.00 96.56 112 ARG A CA 1
ATOM 840 C C . ARG A 1 112 ? -14.713 4.065 21.001 1.00 96.56 112 ARG A C 1
ATOM 842 O O . ARG A 1 112 ? -15.266 5.084 21.406 1.00 96.56 112 ARG A O 1
ATOM 849 N N . ARG A 1 113 ? -15.352 3.117 20.305 1.00 96.88 113 ARG A N 1
ATOM 850 C CA . ARG A 1 113 ? -16.729 3.238 19.788 1.00 96.88 113 ARG A CA 1
ATOM 851 C C . ARG A 1 113 ? -16.897 4.481 18.907 1.00 96.88 113 ARG A C 1
ATOM 853 O O . ARG A 1 113 ? -17.879 5.209 19.025 1.00 96.88 113 ARG A O 1
ATOM 860 N N . GLN A 1 114 ? -15.912 4.736 18.050 1.00 97.56 114 GLN A N 1
ATOM 861 C CA . GLN A 1 114 ? -15.887 5.896 17.160 1.00 97.56 114 GLN A CA 1
ATOM 862 C C . GLN A 1 114 ? -15.770 5.452 15.707 1.00 97.56 114 GLN A C 1
ATOM 864 O O . GLN A 1 114 ? -15.065 4.494 15.395 1.00 97.56 114 GLN A O 1
ATOM 869 N N . ALA A 1 115 ? -16.452 6.176 14.823 1.00 97.06 115 ALA A N 1
ATOM 870 C CA . ALA A 1 115 ? -16.341 6.004 13.386 1.00 97.06 115 ALA A CA 1
ATOM 871 C C . ALA A 1 115 ? -16.020 7.351 12.736 1.00 97.06 115 ALA A C 1
ATOM 873 O O . ALA A 1 115 ? -16.704 8.346 12.979 1.00 97.06 115 ALA A O 1
ATOM 874 N N . THR A 1 116 ? -14.999 7.361 11.890 1.00 97.50 116 THR A N 1
ATOM 875 C CA . THR A 1 116 ? -14.598 8.510 11.085 1.00 97.50 116 THR A CA 1
ATOM 876 C C . THR A 1 116 ? -14.860 8.180 9.628 1.00 97.50 116 THR A C 1
ATOM 878 O O . THR A 1 116 ? -14.366 7.178 9.114 1.00 97.50 116 THR A O 1
ATOM 881 N N . VAL A 1 117 ? -15.626 9.030 8.952 1.00 98.06 117 VAL A N 1
ATOM 882 C CA . VAL A 1 117 ? -15.956 8.882 7.532 1.00 98.06 117 VAL A CA 1
ATOM 883 C C . VAL A 1 117 ? -15.503 10.138 6.808 1.00 98.06 117 VAL A C 1
ATOM 885 O O . VAL A 1 117 ? -15.769 11.248 7.266 1.00 98.06 117 VAL A O 1
ATOM 888 N N . GLY A 1 118 ? -14.851 9.984 5.663 1.00 97.50 118 GLY A N 1
ATOM 889 C CA . GLY A 1 118 ? -14.384 11.134 4.897 1.00 97.50 118 GLY A CA 1
ATOM 890 C C . GLY A 1 118 ? -13.918 10.776 3.492 1.00 97.50 118 GLY A C 1
ATOM 891 O O . GLY A 1 118 ? -13.9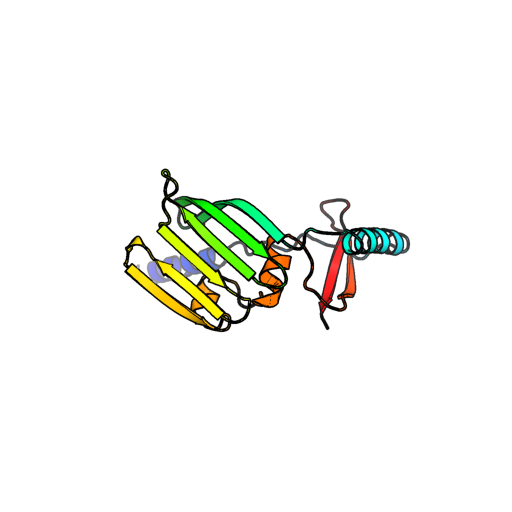38 9.605 3.112 1.00 97.50 118 GLY A O 1
ATOM 892 N N . PRO A 1 119 ? -13.519 11.775 2.693 1.00 97.00 119 PRO A N 1
ATOM 893 C CA . PRO A 1 119 ? -12.877 11.533 1.409 1.00 97.00 119 PRO A CA 1
ATOM 894 C C . PRO A 1 119 ? -11.441 11.029 1.609 1.00 97.00 119 PRO A C 1
ATOM 896 O O . PRO A 1 119 ? -10.754 11.450 2.545 1.00 97.00 119 PRO A O 1
ATOM 899 N N . VAL A 1 120 ? -10.952 10.181 0.700 1.00 95.19 120 VAL A N 1
ATOM 900 C CA . VAL A 1 120 ? -9.541 9.734 0.712 1.00 95.19 120 VAL A CA 1
ATOM 901 C C . VAL A 1 120 ? -8.563 10.883 0.441 1.00 95.19 120 VAL A C 1
ATOM 903 O O . VAL A 1 120 ? -7.410 10.810 0.822 1.00 95.19 120 VAL A O 1
ATOM 906 N N . ALA A 1 121 ? -9.021 11.990 -0.144 1.00 93.69 121 ALA A N 1
ATOM 907 C CA . ALA A 1 121 ? -8.218 13.205 -0.305 1.00 93.69 121 ALA A CA 1
ATOM 908 C C . ALA A 1 121 ? -8.098 14.044 0.989 1.00 93.69 121 ALA A C 1
ATOM 910 O O . ALA A 1 121 ? -7.539 15.139 0.977 1.00 93.69 121 ALA A O 1
ATOM 911 N N . SER A 1 122 ? -8.692 13.601 2.105 1.00 95.25 122 SER A N 1
ATOM 912 C CA . SER A 1 122 ? -8.659 14.367 3.354 1.00 95.25 122 SER A CA 1
ATOM 913 C C . SER A 1 122 ? -7.277 14.335 4.022 1.00 95.25 122 SER A C 1
ATOM 915 O O . SER A 1 122 ? -6.598 13.306 3.996 1.00 95.25 122 SER A O 1
ATOM 917 N N . PRO A 1 123 ? -6.895 15.400 4.753 1.00 94.00 123 PRO A N 1
ATOM 918 C CA . PRO A 1 123 ? -5.687 15.388 5.577 1.00 94.00 123 PRO A CA 1
ATOM 919 C C . PRO A 1 123 ? -5.667 14.253 6.606 1.00 94.00 123 PRO A C 1
ATOM 921 O O . PRO A 1 123 ? -4.597 13.772 6.953 1.00 94.00 123 PRO A O 1
ATOM 924 N N . PHE A 1 124 ? -6.839 13.816 7.087 1.00 94.31 124 PHE A N 1
ATOM 925 C CA . PHE A 1 124 ? -6.953 12.690 8.014 1.00 94.31 124 PHE A CA 1
ATOM 926 C C . PHE A 1 124 ? -6.470 11.383 7.378 1.00 94.31 124 PHE A C 1
ATOM 928 O O . PHE A 1 124 ? -5.666 10.675 7.972 1.00 94.31 124 PHE A O 1
ATOM 935 N N . TRP A 1 125 ? -6.916 11.078 6.156 1.00 93.31 125 TRP A N 1
ATOM 936 C CA . TRP A 1 125 ? -6.459 9.896 5.422 1.00 93.31 125 TRP A CA 1
ATOM 937 C C . TRP A 1 125 ? -4.943 9.920 5.198 1.00 93.31 125 TRP A C 1
ATOM 939 O O . TRP A 1 125 ? -4.260 8.915 5.403 1.00 93.31 125 TRP A O 1
ATOM 949 N N . HIS A 1 126 ? -4.402 11.096 4.872 1.00 92.19 126 HIS A N 1
ATOM 950 C CA . HIS A 1 126 ? -2.978 11.267 4.598 1.00 92.19 126 HIS A CA 1
ATOM 951 C C . HIS A 1 126 ? -2.050 11.127 5.810 1.00 92.19 126 HIS A C 1
ATOM 953 O O . HIS A 1 126 ? -0.835 11.059 5.642 1.00 92.19 126 HIS A O 1
ATOM 959 N N . GLN A 1 127 ? -2.603 11.010 7.020 1.00 90.88 127 GLN A N 1
ATOM 960 C CA . GLN A 1 127 ? -1.836 10.595 8.199 1.00 90.88 127 GLN A CA 1
ATOM 961 C C . GLN A 1 127 ? -1.417 9.121 8.127 1.00 90.88 127 GLN A C 1
ATOM 963 O O . GLN A 1 127 ? -0.450 8.733 8.779 1.00 90.88 127 GLN A O 1
ATOM 968 N N . TYR A 1 128 ? -2.135 8.307 7.347 1.00 88.00 128 TYR A N 1
ATOM 969 C CA . TYR A 1 128 ? -1.929 6.861 7.244 1.00 88.00 128 TYR A CA 1
ATOM 970 C C . TYR A 1 128 ? -1.464 6.426 5.856 1.00 88.00 128 TYR A C 1
ATOM 972 O O . TYR A 1 128 ? -0.707 5.466 5.737 1.00 88.00 128 TYR A O 1
ATOM 980 N N . VAL A 1 129 ? -1.907 7.123 4.808 1.00 90.19 129 VAL A N 1
ATOM 981 C CA . VAL A 1 129 ? -1.571 6.802 3.418 1.00 90.19 129 VAL A CA 1
ATOM 982 C C . VAL A 1 129 ? -0.891 8.003 2.759 1.00 90.19 129 VAL A C 1
ATOM 984 O O . VAL A 1 129 ? -1.506 9.067 2.666 1.00 90.19 129 VAL A O 1
ATOM 987 N N . PRO A 1 130 ? 0.354 7.860 2.268 1.00 89.50 130 PRO A N 1
ATOM 988 C CA . PRO A 1 130 ? 1.076 8.937 1.600 1.00 89.50 130 PRO A CA 1
ATOM 989 C C . PRO A 1 130 ? 0.239 9.660 0.541 1.00 89.50 130 PRO A C 1
ATOM 991 O O . PRO A 1 130 ? -0.450 9.027 -0.253 1.00 89.50 130 PRO A O 1
ATOM 994 N N . ALA A 1 131 ? 0.353 10.989 0.483 1.00 88.50 131 ALA A N 1
ATOM 995 C CA . ALA A 1 131 ? -0.400 11.813 -0.468 1.00 88.50 131 ALA A CA 1
ATOM 996 C C . ALA A 1 131 ? -0.125 11.479 -1.945 1.00 88.50 131 ALA A C 1
ATOM 998 O O . ALA A 1 131 ? -0.966 11.741 -2.796 1.00 88.50 131 ALA A O 1
ATOM 999 N N . ALA A 1 132 ? 1.024 10.865 -2.240 1.00 87.12 132 ALA A N 1
ATOM 1000 C CA . ALA A 1 132 ? 1.367 10.384 -3.575 1.00 87.12 132 ALA A CA 1
ATOM 1001 C C . ALA A 1 132 ? 0.545 9.158 -4.028 1.00 87.12 132 ALA A C 1
ATOM 1003 O O . ALA A 1 132 ? 0.587 8.808 -5.203 1.00 87.12 132 ALA A O 1
ATOM 1004 N N . ILE A 1 133 ? -0.179 8.493 -3.120 1.00 89.81 133 ILE A N 1
ATOM 1005 C CA . ILE A 1 133 ? -0.976 7.299 -3.419 1.00 89.81 133 ILE A CA 1
ATOM 1006 C C . ILE A 1 133 ? -2.450 7.696 -3.515 1.00 89.81 133 ILE A C 1
ATOM 1008 O O . ILE A 1 133 ? -3.096 7.996 -2.507 1.00 89.81 133 ILE A O 1
ATOM 1012 N N . HIS A 1 134 ? -3.005 7.664 -4.728 1.00 90.62 134 HIS A N 1
ATOM 1013 C CA . HIS A 1 134 ? -4.431 7.907 -4.934 1.00 90.62 134 HIS A CA 1
ATOM 1014 C C . HIS A 1 134 ? -5.260 6.691 -4.510 1.00 90.62 134 HIS A C 1
ATOM 1016 O O . HIS A 1 134 ? -4.828 5.546 -4.633 1.00 90.62 134 HIS A O 1
ATOM 1022 N N . GLY A 1 135 ? -6.503 6.923 -4.078 1.00 91.25 135 GLY A N 1
ATOM 1023 C CA . GLY A 1 135 ? -7.396 5.845 -3.638 1.00 91.25 135 GLY A CA 1
ATOM 1024 C C . GLY A 1 135 ? -7.631 4.763 -4.701 1.00 91.25 135 GLY A C 1
ATOM 1025 O O . GLY A 1 135 ? -7.657 3.579 -4.379 1.00 91.25 135 GLY A O 1
ATOM 1026 N N . ARG A 1 136 ? -7.720 5.147 -5.981 1.00 90.81 136 ARG A N 1
ATOM 1027 C CA . ARG A 1 136 ? -7.857 4.213 -7.116 1.00 90.81 136 ARG A CA 1
ATOM 1028 C C . ARG A 1 136 ? -6.601 3.373 -7.394 1.00 90.81 136 ARG A C 1
ATOM 1030 O O . ARG A 1 136 ? -6.698 2.396 -8.124 1.00 90.81 136 ARG A O 1
ATOM 1037 N N . ASP A 1 137 ? -5.454 3.775 -6.850 1.00 91.38 137 ASP A N 1
ATOM 1038 C CA . ASP A 1 137 ? -4.158 3.123 -7.061 1.00 91.38 137 ASP A CA 1
ATOM 1039 C C . ASP A 1 137 ? -3.793 2.209 -5.877 1.00 91.38 137 ASP A C 1
ATOM 1041 O O . ASP A 1 137 ? -2.800 1.487 -5.936 1.00 91.38 137 ASP A O 1
ATOM 1045 N N . LEU A 1 138 ? -4.601 2.202 -4.805 1.00 92.00 138 LEU A N 1
ATOM 1046 C CA . LEU A 1 138 ? -4.338 1.435 -3.582 1.00 92.00 138 LEU A CA 1
ATOM 1047 C C . LEU A 1 138 ? -4.142 -0.054 -3.851 1.00 92.00 138 LEU A C 1
ATOM 1049 O O . LEU A 1 138 ? -3.220 -0.653 -3.302 1.00 92.00 138 LEU A O 1
ATOM 1053 N N . PHE A 1 139 ? -4.994 -0.656 -4.689 1.00 92.62 139 PHE A N 1
ATOM 1054 C CA . PHE A 1 139 ? -4.867 -2.075 -5.008 1.00 92.62 139 PHE A CA 1
ATOM 1055 C C . PHE A 1 139 ? -3.534 -2.357 -5.698 1.00 92.62 139 PHE A C 1
ATOM 1057 O O . PHE A 1 139 ? -2.822 -3.277 -5.301 1.00 92.62 139 PHE A O 1
ATOM 1064 N N . ALA A 1 140 ? -3.191 -1.552 -6.706 1.00 90.75 140 ALA A N 1
ATOM 1065 C CA . ALA A 1 140 ? -1.954 -1.707 -7.455 1.00 90.75 140 ALA A CA 1
ATOM 1066 C C . ALA A 1 140 ? -0.736 -1.549 -6.535 1.00 90.75 140 ALA A C 1
ATOM 1068 O O . ALA A 1 140 ? 0.127 -2.422 -6.498 1.00 90.75 140 ALA A O 1
ATOM 1069 N N . TRP A 1 141 ? -0.738 -0.514 -5.691 1.00 89.94 141 TRP A N 1
ATOM 1070 C CA . TRP A 1 141 ? 0.328 -0.261 -4.727 1.00 89.94 141 TRP A CA 1
ATOM 1071 C C . TRP A 1 141 ? 0.527 -1.423 -3.742 1.00 89.94 141 TRP A C 1
ATOM 1073 O O . TRP A 1 141 ? 1.655 -1.857 -3.523 1.00 89.94 141 TRP A O 1
ATOM 1083 N N . LEU A 1 142 ? -0.558 -1.977 -3.190 1.00 89.88 142 LEU A N 1
ATOM 1084 C CA . LEU A 1 142 ? -0.492 -3.094 -2.237 1.00 89.88 142 LEU A CA 1
ATOM 1085 C C . LEU A 1 142 ? -0.063 -4.418 -2.868 1.00 89.88 142 LEU A C 1
ATOM 1087 O O . LEU A 1 142 ? 0.483 -5.275 -2.180 1.00 89.88 142 LEU A O 1
ATOM 1091 N N . THR A 1 143 ? -0.334 -4.604 -4.157 1.00 88.62 143 THR A N 1
ATOM 1092 C CA . THR A 1 143 ? -0.043 -5.854 -4.874 1.00 88.62 143 THR A CA 1
ATOM 1093 C C . THR A 1 143 ? 1.261 -5.799 -5.669 1.00 88.62 143 THR A C 1
ATOM 1095 O O . THR A 1 143 ? 1.617 -6.781 -6.318 1.00 88.62 143 THR A O 1
ATOM 1098 N N . GLY A 1 144 ? 1.993 -4.680 -5.610 1.00 88.56 144 GLY A N 1
ATOM 1099 C CA . GLY A 1 144 ? 3.215 -4.478 -6.390 1.00 88.56 144 GLY A CA 1
ATOM 1100 C C . GLY A 1 144 ? 2.958 -4.364 -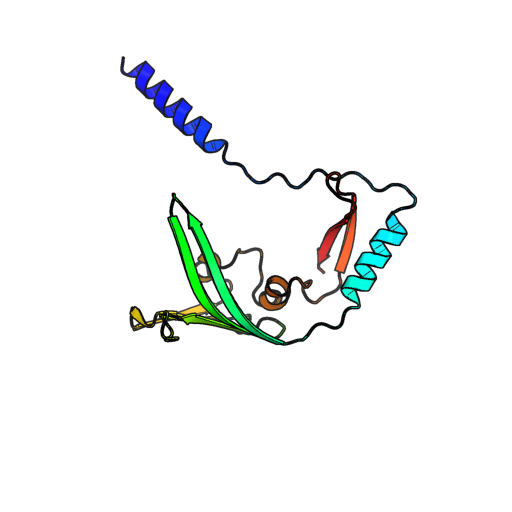7.896 1.00 88.56 144 GLY A C 1
ATOM 1101 O O . GLY A 1 144 ? 3.844 -4.659 -8.694 1.00 88.56 144 GLY A O 1
ATOM 1102 N N . LEU A 1 145 ? 1.744 -3.971 -8.285 1.00 87.56 145 LEU A N 1
ATOM 1103 C CA . LEU A 1 145 ? 1.359 -3.707 -9.668 1.00 87.56 145 LEU A CA 1
ATOM 1104 C C . LEU A 1 145 ? 1.463 -2.216 -9.975 1.00 87.56 145 LEU A C 1
ATOM 1106 O O . LEU A 1 145 ? 1.474 -1.365 -9.084 1.00 87.56 145 LEU A O 1
ATOM 1110 N N . LEU A 1 146 ? 1.498 -1.894 -11.264 1.00 87.00 146 LEU A N 1
ATOM 1111 C CA . LEU A 1 146 ? 1.409 -0.510 -11.708 1.00 87.00 146 LEU A CA 1
ATOM 1112 C C . LEU A 1 146 ? -0.056 -0.045 -11.706 1.00 87.00 146 LEU A C 1
ATOM 1114 O O . LEU A 1 146 ? -0.953 -0.848 -11.988 1.00 87.00 146 LEU A O 1
ATOM 1118 N N . PRO A 1 147 ? -0.311 1.239 -11.398 1.00 84.69 147 PRO A N 1
ATOM 1119 C CA . PRO A 1 147 ? -1.608 1.868 -11.608 1.00 84.69 147 PRO A CA 1
ATOM 1120 C C . PRO A 1 147 ? -2.167 1.605 -13.009 1.00 84.69 147 PRO A C 1
ATOM 1122 O O . PRO A 1 147 ? -1.426 1.538 -13.990 1.00 84.69 147 PRO A O 1
ATOM 1125 N N . ALA A 1 148 ? -3.491 1.486 -13.107 1.00 78.56 148 ALA A N 1
ATOM 1126 C CA . ALA A 1 148 ? -4.153 1.319 -14.394 1.00 78.56 148 ALA A CA 1
ATOM 1127 C C . ALA A 1 148 ? -4.019 2.595 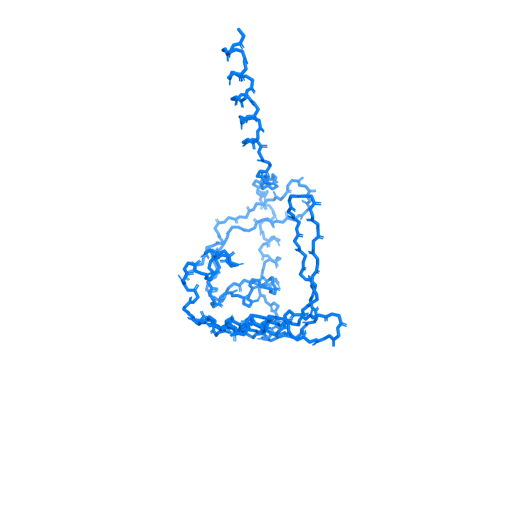-15.236 1.00 78.56 148 ALA A C 1
ATOM 1129 O O . ALA A 1 148 ? -4.331 3.690 -14.768 1.00 78.56 148 ALA A O 1
ATOM 1130 N N . GLY A 1 149 ? -3.604 2.444 -16.491 1.00 81.44 149 GLY A N 1
ATOM 1131 C CA . GLY A 1 149 ? -3.450 3.554 -17.424 1.00 81.44 149 GLY A CA 1
ATOM 1132 C C . GLY A 1 149 ? -2.330 3.306 -18.432 1.00 81.44 149 GLY A C 1
ATOM 1133 O O . GLY A 1 149 ? -1.628 2.295 -18.345 1.00 81.44 149 GLY A O 1
ATOM 1134 N N . PRO A 1 150 ? -2.167 4.204 -19.414 1.00 81.50 150 PRO A N 1
ATOM 1135 C CA . PRO A 1 150 ? -1.019 4.162 -20.304 1.00 81.50 150 PRO A CA 1
ATOM 1136 C C . PRO A 1 150 ? 0.256 4.441 -19.501 1.00 81.50 150 PRO A C 1
ATOM 1138 O O . PRO A 1 150 ? 0.364 5.457 -18.815 1.00 81.50 150 PRO A O 1
ATOM 1141 N N . VAL A 1 151 ? 1.223 3.532 -19.608 1.00 84.94 151 VAL A N 1
ATOM 1142 C CA . VAL A 1 151 ? 2.550 3.676 -19.003 1.00 84.94 151 VAL A CA 1
ATOM 1143 C C . VAL A 1 151 ? 3.524 4.113 -20.086 1.00 84.94 151 VAL A C 1
ATOM 1145 O O . VAL A 1 151 ? 3.657 3.440 -21.109 1.00 84.94 151 VAL A O 1
ATOM 1148 N N . GLN A 1 152 ? 4.219 5.227 -19.863 1.00 88.19 152 GLN A N 1
ATOM 1149 C CA . GLN A 1 152 ? 5.306 5.672 -20.732 1.00 88.19 152 GLN A CA 1
ATOM 1150 C C . GLN A 1 152 ? 6.642 5.531 -20.010 1.00 88.19 152 GLN A C 1
ATOM 1152 O O . GLN A 1 152 ? 6.827 6.023 -18.900 1.00 88.19 152 GLN A O 1
ATOM 1157 N N . VAL A 1 153 ? 7.593 4.847 -20.646 1.00 89.31 153 VAL A N 1
ATOM 1158 C CA . VAL A 1 153 ? 8.954 4.716 -20.118 1.00 89.31 153 VAL A CA 1
ATOM 1159 C C . VAL A 1 153 ? 9.726 5.985 -20.459 1.00 89.31 153 VAL A C 1
ATOM 1161 O O . VAL A 1 153 ? 10.073 6.206 -21.620 1.00 89.31 153 VAL A O 1
ATOM 1164 N N . ARG A 1 154 ? 10.009 6.804 -19.446 1.00 89.31 154 ARG A N 1
ATOM 1165 C CA . ARG A 1 154 ? 10.784 8.041 -19.583 1.00 89.31 154 ARG A CA 1
ATOM 1166 C C . ARG A 1 154 ? 12.278 7.761 -19.668 1.00 89.31 154 ARG A C 1
ATOM 1168 O O . ARG A 1 154 ? 12.982 8.351 -20.484 1.00 89.31 154 ARG A O 1
ATOM 1175 N N . SER A 1 155 ? 12.771 6.880 -18.806 1.00 88.00 155 SER A N 1
ATOM 1176 C CA . SER A 1 155 ? 14.157 6.426 -18.831 1.00 88.00 155 SER A CA 1
ATOM 1177 C C . SER A 1 155 ? 14.295 5.057 -18.185 1.00 88.00 155 SER A C 1
ATOM 1179 O O . SER A 1 155 ? 13.458 4.628 -17.388 1.00 88.00 155 SER A O 1
ATOM 1181 N N . VAL A 1 156 ? 15.374 4.372 -18.544 1.00 90.31 156 VAL A N 1
ATOM 1182 C CA . VAL A 1 156 ? 15.768 3.104 -17.945 1.00 90.31 156 VAL A CA 1
ATOM 1183 C C . VAL A 1 156 ? 17.227 3.234 -17.523 1.00 90.31 156 VAL A C 1
ATOM 1185 O O . VAL A 1 156 ? 18.043 3.804 -18.248 1.00 90.31 156 VAL A O 1
ATOM 1188 N N . LEU A 1 157 ? 17.543 2.771 -16.322 1.00 90.69 157 LEU A N 1
ATOM 1189 C CA . LEU A 1 157 ? 18.878 2.835 -15.738 1.00 90.69 157 LEU A CA 1
ATOM 1190 C C . LEU A 1 157 ? 19.289 1.438 -15.285 1.00 90.69 157 LEU A C 1
ATOM 1192 O O . LEU A 1 157 ? 18.450 0.636 -14.878 1.00 90.69 157 LEU A O 1
ATOM 1196 N N . ARG A 1 158 ? 20.584 1.144 -15.327 1.00 89.31 158 ARG A N 1
ATOM 1197 C CA . ARG A 1 158 ? 21.140 -0.087 -14.772 1.00 89.31 158 ARG A CA 1
ATOM 1198 C C . ARG A 1 158 ? 21.464 0.122 -13.298 1.00 89.31 158 ARG A C 1
ATOM 1200 O O . ARG A 1 158 ? 22.074 1.127 -12.943 1.00 89.31 158 ARG A O 1
ATOM 1207 N N . SER A 1 159 ? 21.083 -0.820 -12.444 1.00 87.25 159 SER A N 1
ATOM 1208 C CA . SER A 1 159 ? 21.522 -0.823 -11.049 1.00 87.25 159 SER A CA 1
ATOM 1209 C C . SER A 1 159 ? 23.024 -1.109 -10.953 1.00 87.25 159 SER A C 1
ATOM 1211 O O . SER A 1 159 ? 23.544 -1.970 -11.662 1.00 87.25 159 SER A O 1
ATOM 1213 N N . THR A 1 160 ? 23.747 -0.406 -10.077 1.00 84.62 160 THR A N 1
ATOM 1214 C CA . THR A 1 160 ? 25.168 -0.713 -9.829 1.00 84.62 160 THR A CA 1
ATOM 1215 C C . THR A 1 160 ? 25.374 -1.812 -8.790 1.00 84.62 160 THR A C 1
ATOM 1217 O O . THR A 1 160 ? 26.484 -2.316 -8.655 1.00 84.62 160 THR A O 1
ATOM 1220 N N . GLU A 1 161 ? 24.337 -2.152 -8.021 1.00 84.06 161 GLU A N 1
ATOM 1221 C CA . GLU A 1 161 ? 24.423 -3.132 -6.928 1.00 84.06 161 GLU A CA 1
ATOM 1222 C C . GLU A 1 161 ? 24.070 -4.550 -7.379 1.00 84.06 161 GLU A C 1
ATOM 1224 O O . GLU A 1 161 ? 24.577 -5.529 -6.836 1.00 84.06 161 GLU A O 1
ATOM 1229 N N . ASN A 1 162 ? 23.205 -4.672 -8.382 1.00 82.06 162 ASN A N 1
ATOM 1230 C CA . ASN A 1 162 ? 22.706 -5.944 -8.881 1.00 82.06 162 ASN A CA 1
ATOM 1231 C C . ASN A 1 162 ? 22.476 -5.887 -10.400 1.00 82.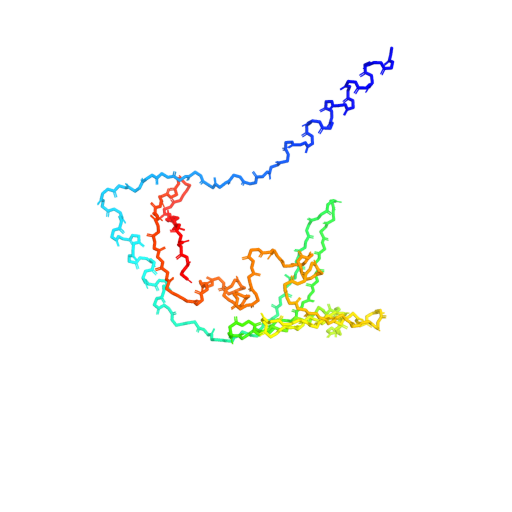06 162 ASN A C 1
ATOM 1233 O O . ASN A 1 162 ? 22.692 -4.865 -11.045 1.00 82.06 162 ASN A O 1
ATOM 1237 N N . SER A 1 163 ? 22.072 -7.011 -10.992 1.00 82.62 163 SER A N 1
ATOM 1238 C CA . SER A 1 163 ? 21.823 -7.109 -12.441 1.00 82.62 163 SER A CA 1
ATOM 1239 C C . SER A 1 163 ? 20.416 -6.639 -12.842 1.00 82.62 163 SER A C 1
ATOM 1241 O O . SER A 1 163 ? 19.909 -7.065 -13.877 1.00 82.62 163 SER A O 1
ATOM 1243 N N . ASP A 1 164 ? 19.793 -5.778 -12.032 1.00 88.38 164 ASP A N 1
ATOM 1244 C CA . ASP A 1 164 ? 18.436 -5.280 -12.259 1.00 88.38 164 ASP A CA 1
ATOM 1245 C C . ASP A 1 164 ? 18.429 -3.928 -12.987 1.00 88.38 164 ASP A C 1
ATOM 1247 O O . ASP A 1 164 ? 19.431 -3.204 -13.062 1.00 88.38 164 ASP A O 1
ATOM 1251 N N . TYR A 1 165 ? 17.250 -3.572 -13.494 1.00 90.81 165 TYR A N 1
ATOM 1252 C CA . TYR A 1 165 ? 16.989 -2.311 -14.177 1.00 90.81 165 TYR A CA 1
ATOM 1253 C C . TYR A 1 165 ? 15.997 -1.461 -13.387 1.00 90.81 165 TYR A C 1
ATOM 1255 O O . TYR A 1 165 ? 15.003 -1.959 -12.859 1.00 90.81 165 TYR A O 1
ATOM 1263 N N . TRP A 1 166 ? 16.245 -0.158 -13.362 1.00 89.94 166 TRP A N 1
ATOM 1264 C CA . TRP A 1 166 ? 15.353 0.848 -12.806 1.00 89.94 166 TRP A CA 1
ATOM 1265 C C . TRP A 1 166 ? 14.595 1.535 -13.932 1.00 89.94 166 TRP A C 1
ATOM 1267 O O . TRP A 1 166 ? 15.204 2.131 -14.820 1.00 89.94 166 TRP A O 1
ATOM 1277 N N . PHE A 1 167 ? 13.267 1.484 -13.874 1.00 89.69 167 PHE A N 1
ATOM 1278 C CA . PHE A 1 167 ? 12.395 2.165 -14.825 1.00 89.69 167 PHE A CA 1
ATOM 1279 C C . PHE A 1 167 ? 11.853 3.445 -14.202 1.00 89.69 167 PHE A C 1
ATOM 1281 O O . PHE A 1 167 ? 11.263 3.419 -13.122 1.00 89.69 167 PHE A O 1
ATOM 1288 N N . VAL A 1 168 ? 12.022 4.561 -14.904 1.00 88.75 168 VAL A N 1
ATOM 1289 C CA . VAL A 1 168 ? 11.319 5.806 -14.603 1.00 88.75 168 VAL A CA 1
ATOM 1290 C C . VAL A 1 168 ? 10.111 5.865 -15.522 1.00 88.75 168 VAL A C 1
ATOM 1292 O O . VAL A 1 168 ? 10.252 5.917 -16.746 1.00 88.75 168 VAL A O 1
ATOM 1295 N N . LEU A 1 169 ? 8.931 5.809 -14.915 1.00 88.19 169 LEU A N 1
ATOM 1296 C CA . LEU A 1 169 ? 7.655 5.735 -15.611 1.00 88.19 169 LEU A CA 1
ATOM 1297 C C . LEU A 1 169 ? 6.885 7.039 -15.426 1.00 88.19 169 LEU A C 1
ATOM 1299 O O . LEU A 1 169 ? 6.803 7.550 -14.308 1.00 88.19 169 LEU A O 1
ATOM 1303 N N . ASP A 1 170 ? 6.287 7.517 -16.509 1.00 84.62 170 ASP A N 1
ATOM 1304 C CA . ASP A 1 170 ? 5.285 8.574 -16.487 1.00 84.62 170 ASP A CA 1
ATOM 1305 C C . ASP A 1 170 ? 3.896 7.950 -16.689 1.00 84.62 170 ASP A C 1
ATOM 1307 O O . ASP A 1 170 ? 3.712 7.041 -17.510 1.00 84.62 170 ASP A O 1
ATOM 1311 N N . TYR A 1 171 ? 2.923 8.445 -15.924 1.00 74.62 171 TYR A N 1
ATOM 1312 C CA . TYR A 1 171 ? 1.520 8.042 -16.006 1.00 74.62 171 TYR A CA 1
ATOM 1313 C C . TYR A 1 171 ? 0.723 9.157 -16.688 1.00 74.62 171 TYR A C 1
ATOM 1315 O O . TYR A 1 171 ? 0.864 10.324 -16.313 1.00 74.62 171 TYR A O 1
ATOM 1323 N N . GLY A 1 172 ? -0.070 8.793 -17.700 1.00 58.78 172 GLY A N 1
ATOM 1324 C CA . GLY A 1 172 ? -0.986 9.705 -18.399 1.00 58.78 172 GLY A CA 1
ATOM 1325 C C . GLY A 1 172 ? -2.284 9.981 -17.652 1.00 58.78 172 GLY A C 1
ATOM 1326 O O . GLY A 1 172 ? -2.694 9.140 -16.817 1.00 58.78 172 GLY A O 1
#

Foldseek 3Di:
DVVVVVVVVVVVVVVVVPPDPPDDFDWAADDPPCVVVQVVVVVVQVPDDDDQKDWDWDWDWDDDDNDIDIWIWIWIAGAQQWIWIFTADPVRHGQWIWTDPQFKIWIARPVVRDIDIDTCCDPVVCVPPPNVAGRRNNRCVVVVHGHDADKDFPGKTAGPVDRDIDTDIDGD

Secondary structure (DSSP, 8-state):
-HHHHHHHHHHHHHHHT----PPPPPEEEPPTTTHHHHHHHHHHHHT----SEEEEEEEEEEEETTEEEEEEEEEEEETTTEEEEEEE-TTS-EEEEEEE-SSEEEEEETTTTEEEEEETTSTTGGGTS-TTS-GGGHHHHHHTPPPSS-EEEEEEEEESSSS-EEEEEEE-

Radius of gyration: 21.84 Å; chains: 1; bounding box: 47×44×57 Å